Protein AF-A0A965ACN1-F1 (afdb_monomer)

Sequence (81 aa):
MHYSHTHLLLNSKPVALASVLLGNIDPTGDFEKATLDFIHRWLNNQQAFILQTSGSTGTPKKIEVQRTQLVASATATLKAL

pLDDT: mean 90.81, std 9.1, range [60.94, 98.38]

Mean predicted aligned error: 4.85 Å

Foldseek 3Di:
DDDPDQWDADPNDTDGLVCLCVVVDDDPDPVSVVVSVVSNCVVVVPFKDWDWDDDPPDDIDTDIDTPVRVVVVVVVVVVVD

Radius of gyration: 14.43 Å; Cα contacts (8 Å, |Δi|>4): 66; chains: 1; bounding box: 35×35×30 Å

Structure (mmCIF, N/CA/C/O backbone):
data_AF-A0A965ACN1-F1
#
_entry.id   AF-A0A965ACN1-F1
#
loop_
_atom_site.group_PDB
_atom_site.id
_atom_site.type_symbol
_atom_site.label_atom_id
_atom_site.label_alt_id
_atom_site.label_comp_id
_atom_site.label_asym_id
_atom_site.label_entity_id
_atom_site.label_seq_id
_atom_site.pdbx_PDB_ins_code
_atom_site.Cartn_x
_atom_site.Cartn_y
_atom_site.Cartn_z
_atom_site.occupancy
_atom_site.B_iso_or_equiv
_atom_site.auth_seq_id
_atom_site.auth_comp_id
_atom_site.auth_asym_id
_atom_site.auth_atom_id
_atom_site.pdbx_PDB_model_num
ATOM 1 N N . MET A 1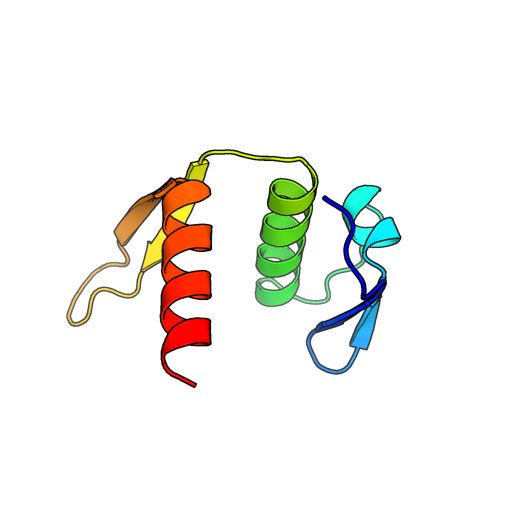 1 ? -6.177 -15.127 -3.603 1.00 60.94 1 MET A N 1
ATOM 2 C CA . MET A 1 1 ? -6.955 -14.089 -4.317 1.00 60.94 1 MET A CA 1
ATOM 3 C C . MET A 1 1 ? -6.576 -14.170 -5.784 1.00 60.94 1 MET A C 1
ATOM 5 O O . MET A 1 1 ? -5.386 -14.134 -6.063 1.00 60.94 1 MET A O 1
ATOM 9 N N . HIS A 1 2 ? -7.540 -14.332 -6.691 1.00 72.50 2 HIS A N 1
ATOM 10 C CA . HIS A 1 2 ? -7.284 -14.218 -8.130 1.00 72.50 2 HIS A CA 1
ATOM 11 C C . HIS A 1 2 ? -7.545 -12.771 -8.545 1.00 72.50 2 HIS A C 1
ATOM 13 O O . HIS A 1 2 ? -8.647 -12.267 -8.342 1.00 72.50 2 HIS A O 1
ATOM 19 N N . TYR A 1 3 ? -6.523 -12.098 -9.067 1.00 80.31 3 TYR A N 1
ATOM 20 C CA . TYR A 1 3 ? -6.654 -10.748 -9.605 1.00 80.31 3 TYR A CA 1
ATOM 21 C C . TYR A 1 3 ? -6.883 -10.845 -11.111 1.00 80.31 3 TYR A C 1
ATOM 23 O O . TYR A 1 3 ? -6.084 -11.459 -11.814 1.00 80.31 3 TYR A O 1
ATOM 31 N N . SER A 1 4 ? -7.962 -10.238 -11.608 1.00 85.25 4 SER A N 1
ATOM 32 C CA . SER A 1 4 ? -8.290 -10.244 -13.043 1.00 85.25 4 SER A CA 1
ATOM 33 C C . SER A 1 4 ? -7.305 -9.428 -13.887 1.00 85.25 4 SER A C 1
ATOM 35 O O . SER A 1 4 ? -7.222 -9.624 -15.094 1.00 85.25 4 SER A O 1
ATOM 37 N N . HIS A 1 5 ? -6.547 -8.529 -13.256 1.00 88.75 5 HIS A N 1
ATOM 38 C CA . HIS A 1 5 ? -5.528 -7.707 -13.899 1.00 88.75 5 HIS A CA 1
ATOM 39 C C . HIS A 1 5 ? -4.142 -8.154 -13.441 1.00 88.75 5 HIS A C 1
ATOM 41 O O . HIS A 1 5 ? -3.925 -8.393 -12.255 1.00 88.75 5 HIS A O 1
ATOM 47 N N . THR A 1 6 ? -3.202 -8.242 -14.380 1.00 93.69 6 THR A N 1
ATOM 48 C CA . THR A 1 6 ? -1.813 -8.667 -14.130 1.00 93.69 6 THR A CA 1
ATOM 49 C C . THR A 1 6 ? -0.843 -7.496 -13.971 1.00 93.69 6 THR A C 1
ATOM 51 O O . THR A 1 6 ? 0.300 -7.706 -13.564 1.00 93.69 6 THR A O 1
ATOM 54 N N . HIS A 1 7 ? -1.292 -6.274 -14.267 1.00 94.69 7 HIS A N 1
ATOM 55 C CA . HIS A 1 7 ? -0.490 -5.053 -14.246 1.00 94.69 7 HIS A CA 1
ATOM 56 C C . HIS A 1 7 ? -1.239 -3.917 -13.544 1.00 94.69 7 HIS A C 1
ATOM 58 O O . HIS A 1 7 ? -2.470 -3.873 -13.556 1.00 94.69 7 HIS A O 1
ATOM 64 N N . LEU A 1 8 ? -0.481 -2.979 -12.981 1.00 93.12 8 LEU A N 1
ATOM 65 C CA . LEU A 1 8 ? -0.952 -1.679 -12.506 1.00 93.12 8 LEU A CA 1
ATOM 66 C C . LEU A 1 8 ? -0.163 -0.563 -13.193 1.00 93.12 8 LEU A C 1
ATOM 68 O O . LEU A 1 8 ? 0.976 -0.774 -13.604 1.00 93.12 8 LEU A O 1
ATOM 72 N N . LEU A 1 9 ? -0.755 0.622 -13.309 1.00 94.25 9 LEU A N 1
ATOM 73 C CA . LEU A 1 9 ? -0.041 1.817 -13.752 1.00 94.25 9 LEU A CA 1
ATOM 74 C C . LEU A 1 9 ? 0.437 2.596 -12.527 1.00 94.25 9 LEU A C 1
ATOM 76 O O . LEU A 1 9 ? -0.366 2.941 -11.663 1.00 94.25 9 LEU A O 1
ATOM 80 N N . LEU A 1 10 ? 1.733 2.888 -12.467 1.00 94.50 10 LEU A N 1
ATOM 81 C CA . LEU A 1 10 ? 2.345 3.722 -11.437 1.00 94.50 10 LEU A CA 1
ATOM 82 C C . LEU A 1 10 ? 3.202 4.781 -12.126 1.00 94.50 10 LEU A C 1
ATOM 84 O O . LEU A 1 10 ? 4.111 4.436 -12.874 1.00 94.50 10 LEU A O 1
ATOM 88 N N . ASN A 1 11 ? 2.875 6.062 -11.931 1.00 93.62 11 ASN A N 1
ATOM 89 C CA . ASN A 1 11 ? 3.518 7.184 -12.634 1.00 93.62 11 ASN A CA 1
ATOM 90 C C . ASN A 1 11 ? 3.605 6.967 -14.157 1.00 93.62 11 ASN A C 1
ATOM 92 O O . ASN A 1 11 ? 4.659 7.126 -14.770 1.00 93.62 11 ASN A O 1
ATOM 96 N N . SER A 1 12 ? 2.486 6.549 -14.760 1.00 92.12 12 SER A N 1
ATOM 97 C CA . SER A 1 12 ? 2.362 6.224 -16.191 1.00 92.12 12 SER A CA 1
ATOM 98 C C . SER A 1 12 ? 3.217 5.047 -16.682 1.00 92.12 12 SER A C 1
ATOM 100 O O . SER A 1 12 ? 3.224 4.761 -17.878 1.00 92.12 12 SER A O 1
ATOM 102 N N . LYS A 1 13 ? 3.896 4.323 -15.785 1.00 91.00 13 LYS A N 1
ATOM 103 C CA . LYS A 1 13 ? 4.654 3.110 -16.106 1.00 91.00 13 LYS A CA 1
ATOM 104 C C . LYS A 1 13 ? 3.823 1.868 -15.774 1.00 91.00 13 LYS A C 1
ATOM 106 O O . LYS A 1 13 ? 3.295 1.778 -14.661 1.00 91.00 13 LYS A O 1
ATOM 111 N N . PRO A 1 14 ? 3.699 0.896 -16.692 1.00 93.94 14 PRO A N 1
ATOM 112 C CA . PRO A 1 14 ? 3.113 -0.394 -16.362 1.00 93.94 14 PRO A CA 1
ATOM 113 C C . PRO A 1 14 ? 4.055 -1.188 -15.448 1.00 93.94 14 PRO A C 1
ATOM 115 O O . PRO A 1 14 ? 5.227 -1.379 -15.760 1.00 93.94 14 PRO A O 1
ATOM 118 N N . VAL A 1 15 ? 3.525 -1.679 -14.330 1.00 94.81 15 VAL A N 1
ATOM 119 C CA . VAL A 1 15 ? 4.226 -2.533 -13.366 1.00 94.81 15 VAL A CA 1
ATOM 120 C C . VAL A 1 15 ? 3.472 -3.854 -13.244 1.00 94.81 15 VAL A C 1
ATOM 122 O O . VAL A 1 15 ? 2.286 -3.876 -12.909 1.00 94.81 15 VAL A O 1
ATOM 125 N N . ALA A 1 16 ? 4.148 -4.969 -13.521 1.00 95.06 16 ALA A N 1
ATOM 126 C CA . ALA A 1 16 ? 3.564 -6.302 -13.410 1.00 95.06 16 ALA A CA 1
ATOM 127 C C . ALA A 1 16 ? 3.437 -6.733 -11.940 1.00 95.06 16 ALA A C 1
ATOM 129 O O . ALA A 1 16 ? 4.399 -6.644 -11.177 1.00 95.06 16 ALA A O 1
ATOM 130 N N . LEU A 1 17 ? 2.282 -7.285 -11.549 1.00 94.25 17 LEU A N 1
ATOM 131 C CA . LEU A 1 17 ? 2.058 -7.792 -10.187 1.00 94.25 17 LEU A CA 1
ATOM 132 C C . LEU A 1 17 ? 3.033 -8.914 -9.813 1.00 94.25 17 LEU A C 1
ATOM 134 O O . LEU A 1 17 ? 3.432 -9.012 -8.656 1.00 94.25 17 LEU A O 1
ATOM 138 N N . ALA A 1 18 ? 3.440 -9.732 -10.788 1.00 94.12 18 ALA A N 1
ATOM 139 C CA . ALA A 1 18 ? 4.439 -10.778 -10.587 1.00 94.12 18 ALA A CA 1
ATOM 140 C C . ALA A 1 18 ? 5.803 -10.196 -10.179 1.00 94.12 18 ALA A C 1
ATOM 142 O O . ALA A 1 18 ? 6.421 -10.695 -9.245 1.00 94.12 18 ALA A O 1
ATOM 143 N N . SER A 1 19 ? 6.240 -9.106 -10.817 1.00 94.31 19 SER A N 1
ATOM 144 C CA . SER A 1 19 ? 7.490 -8.427 -10.459 1.00 94.31 19 SER A CA 1
ATOM 145 C C . SER A 1 19 ? 7.427 -7.843 -9.051 1.00 94.31 19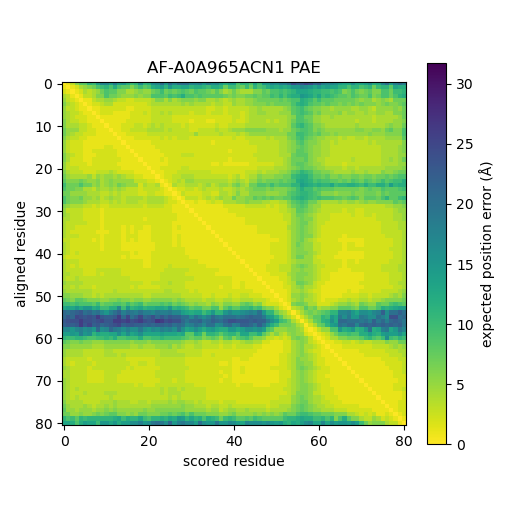 SER A C 1
ATOM 147 O O . SER A 1 19 ? 8.382 -7.984 -8.292 1.00 94.31 19 SER A O 1
ATOM 149 N N . VAL A 1 20 ? 6.280 -7.262 -8.670 1.00 95.06 20 VAL A N 1
ATOM 150 C CA . VAL A 1 20 ? 6.063 -6.771 -7.301 1.00 95.06 20 VAL A CA 1
ATOM 151 C C . VAL A 1 20 ? 6.140 -7.915 -6.296 1.00 95.06 20 VAL A C 1
ATOM 153 O O . VAL A 1 20 ? 6.859 -7.786 -5.317 1.00 95.06 20 VAL A O 1
ATOM 156 N N . LEU A 1 21 ? 5.454 -9.035 -6.550 1.00 92.81 21 LEU A N 1
ATOM 157 C CA . LEU A 1 21 ? 5.462 -10.235 -5.700 1.00 92.81 21 LEU A CA 1
ATOM 158 C C . LEU A 1 21 ? 6.856 -10.829 -5.496 1.00 92.81 21 LEU A C 1
ATOM 160 O O . LEU A 1 21 ? 7.175 -11.257 -4.393 1.00 92.81 21 LEU A O 1
ATOM 164 N N . LEU A 1 22 ? 7.665 -10.862 -6.554 1.00 92.75 22 LEU A N 1
ATOM 165 C CA . LEU A 1 22 ? 9.034 -11.372 -6.505 1.00 92.75 22 LEU A CA 1
ATOM 166 C C . LEU A 1 22 ? 10.023 -10.375 -5.877 1.00 92.75 22 LEU A C 1
ATOM 168 O O . LEU A 1 22 ? 11.182 -10.724 -5.689 1.00 92.75 22 LEU A O 1
ATOM 172 N N . GLY A 1 23 ? 9.595 -9.142 -5.579 1.00 88.44 23 GLY A N 1
ATOM 173 C CA . GLY A 1 23 ? 10.472 -8.068 -5.102 1.00 88.44 23 GLY A CA 1
ATOM 174 C C . GLY A 1 23 ? 11.387 -7.477 -6.183 1.00 88.44 23 GLY A C 1
ATOM 175 O O . GLY A 1 23 ? 12.253 -6.663 -5.875 1.00 88.44 23 GLY A O 1
ATOM 176 N N . ASN A 1 24 ? 11.182 -7.840 -7.451 1.00 91.75 24 ASN A N 1
ATOM 177 C CA . ASN A 1 24 ? 11.992 -7.412 -8.591 1.00 91.75 24 ASN A CA 1
ATOM 178 C C . ASN A 1 24 ? 11.441 -6.106 -9.177 1.00 91.75 24 ASN A C 1
ATOM 180 O O . ASN A 1 24 ? 10.890 -6.081 -10.279 1.00 91.75 24 ASN A O 1
ATOM 184 N N . ILE A 1 25 ? 11.541 -5.026 -8.408 1.00 87.19 25 ILE A N 1
ATOM 185 C CA . ILE A 1 25 ? 11.035 -3.698 -8.768 1.00 87.19 25 ILE A CA 1
ATOM 186 C C . ILE A 1 25 ? 12.157 -2.662 -8.745 1.00 87.19 25 ILE A C 1
ATOM 188 O O . ILE A 1 25 ? 13.040 -2.724 -7.895 1.00 87.19 25 ILE A O 1
ATOM 192 N N . ASP A 1 26 ? 12.080 -1.684 -9.647 1.00 89.44 26 ASP A N 1
ATOM 193 C CA . ASP A 1 26 ? 13.015 -0.557 -9.717 1.00 89.44 26 ASP A CA 1
ATOM 194 C C . ASP A 1 26 ? 12.259 0.771 -9.508 1.00 89.44 26 ASP A C 1
ATOM 196 O O . ASP A 1 26 ? 11.814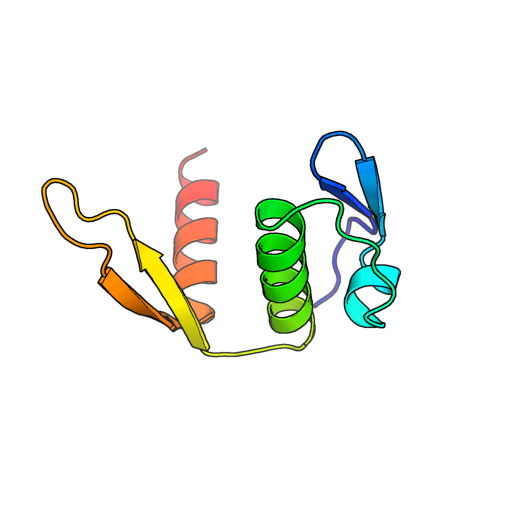 1.403 -10.473 1.00 89.44 26 ASP A O 1
ATOM 200 N N . PRO A 1 27 ? 11.975 1.148 -8.245 1.00 92.75 27 PRO A N 1
ATOM 201 C CA . PRO A 1 27 ? 11.272 2.384 -7.934 1.00 92.75 27 PRO A CA 1
ATOM 202 C C . PRO A 1 27 ? 12.166 3.600 -8.191 1.00 92.75 27 PRO A C 1
ATOM 204 O O . PRO A 1 27 ? 13.284 3.695 -7.694 1.00 92.75 27 PRO A O 1
ATOM 207 N N . THR A 1 28 ? 11.619 4.595 -8.879 1.00 91.81 28 THR A N 1
ATOM 208 C CA . THR A 1 28 ? 12.327 5.831 -9.245 1.00 91.81 28 THR A CA 1
ATOM 209 C C . THR A 1 28 ? 12.216 6.958 -8.210 1.00 91.81 28 THR A C 1
ATOM 211 O O . THR A 1 28 ? 12.798 8.023 -8.397 1.00 91.81 28 THR A O 1
ATOM 214 N N . GLY A 1 29 ? 11.510 6.735 -7.095 1.00 93.44 29 GLY A N 1
ATOM 215 C CA . GLY A 1 29 ? 11.415 7.689 -5.986 1.00 93.44 29 GLY A CA 1
ATOM 216 C C . GLY A 1 29 ? 10.677 7.145 -4.759 1.00 93.44 29 GLY A C 1
ATOM 217 O O . GLY A 1 29 ? 10.101 6.055 -4.798 1.00 93.44 29 GLY A O 1
ATOM 218 N N . ASP A 1 30 ? 10.663 7.924 -3.672 1.00 93.12 30 ASP A N 1
ATOM 219 C CA . ASP A 1 30 ? 10.104 7.512 -2.371 1.00 93.12 30 ASP A CA 1
ATOM 220 C C . ASP A 1 30 ? 8.624 7.128 -2.445 1.00 93.12 30 ASP A C 1
ATOM 222 O O . ASP A 1 30 ? 8.194 6.162 -1.813 1.00 93.12 30 ASP A O 1
ATOM 226 N N . PHE A 1 31 ? 7.850 7.847 -3.262 1.00 92.50 31 PHE A N 1
ATOM 227 C CA . PHE A 1 31 ? 6.443 7.533 -3.490 1.00 92.50 31 PHE A CA 1
ATOM 228 C C . PHE A 1 31 ? 6.260 6.159 -4.146 1.00 92.50 31 PHE A C 1
ATOM 230 O O . PHE A 1 31 ? 5.450 5.358 -3.676 1.00 92.50 31 PHE A O 1
ATOM 237 N N . GLU A 1 32 ? 7.023 5.856 -5.203 1.00 95.50 32 GLU A N 1
ATOM 238 C CA . GLU A 1 32 ? 6.934 4.555 -5.875 1.00 95.50 32 GLU A CA 1
ATOM 239 C C . GLU A 1 32 ? 7.388 3.438 -4.943 1.00 95.50 32 GLU A C 1
ATOM 241 O O . GLU A 1 32 ? 6.710 2.421 -4.829 1.00 95.50 32 GLU A O 1
ATOM 246 N N . LYS A 1 33 ? 8.485 3.657 -4.213 1.00 94.81 33 LYS A N 1
ATOM 247 C CA . LYS A 1 33 ? 9.003 2.702 -3.234 1.00 94.81 33 LYS A CA 1
ATOM 248 C C . LYS A 1 33 ? 7.961 2.374 -2.165 1.00 94.81 33 LYS A C 1
ATOM 250 O O . LYS A 1 33 ? 7.675 1.201 -1.943 1.00 94.81 33 LYS A O 1
ATOM 255 N N . ALA A 1 34 ? 7.366 3.388 -1.534 1.00 93.88 34 ALA A N 1
ATOM 256 C CA . ALA A 1 34 ? 6.343 3.193 -0.509 1.00 93.88 34 ALA A CA 1
ATOM 257 C C . ALA A 1 34 ? 5.086 2.505 -1.069 1.00 93.88 34 ALA A C 1
ATOM 259 O O . ALA A 1 34 ? 4.520 1.620 -0.424 1.00 93.88 34 ALA A O 1
ATOM 260 N N . THR A 1 35 ? 4.672 2.873 -2.283 1.00 95.25 35 THR A N 1
ATOM 261 C CA . THR A 1 35 ? 3.506 2.286 -2.957 1.00 95.25 35 THR A CA 1
ATOM 262 C C . THR A 1 35 ? 3.728 0.811 -3.283 1.00 95.25 35 THR A C 1
ATOM 264 O O . THR A 1 35 ? 2.893 -0.032 -2.955 1.00 95.25 35 THR A O 1
ATOM 267 N N . LEU A 1 36 ? 4.861 0.474 -3.898 1.00 96.06 36 LEU A N 1
ATOM 268 C CA . LEU A 1 36 ? 5.177 -0.897 -4.287 1.00 96.06 36 LEU A CA 1
ATOM 269 C C . LEU A 1 36 ? 5.435 -1.792 -3.072 1.00 96.06 36 LEU A C 1
ATOM 271 O O . LEU A 1 36 ? 5.006 -2.942 -3.075 1.00 96.06 36 LEU A O 1
ATOM 275 N N . ASP A 1 37 ? 6.041 -1.264 -2.007 1.00 95.44 37 ASP A N 1
ATOM 276 C CA . ASP A 1 37 ? 6.191 -1.975 -0.735 1.00 95.44 37 ASP A CA 1
ATOM 277 C C . ASP A 1 37 ? 4.832 -2.266 -0.071 1.00 95.44 37 ASP A C 1
ATOM 279 O O . ASP A 1 37 ? 4.592 -3.372 0.424 1.00 95.44 37 ASP A O 1
ATOM 283 N N . PHE A 1 38 ? 3.894 -1.312 -0.101 1.00 96.19 38 PHE A N 1
ATOM 284 C CA . PHE A 1 38 ? 2.522 -1.560 0.347 1.00 96.19 38 PHE A CA 1
ATOM 285 C C . PHE A 1 38 ? 1.856 -2.673 -0.476 1.00 96.19 38 PHE A C 1
ATOM 287 O O . PHE A 1 38 ? 1.286 -3.603 0.099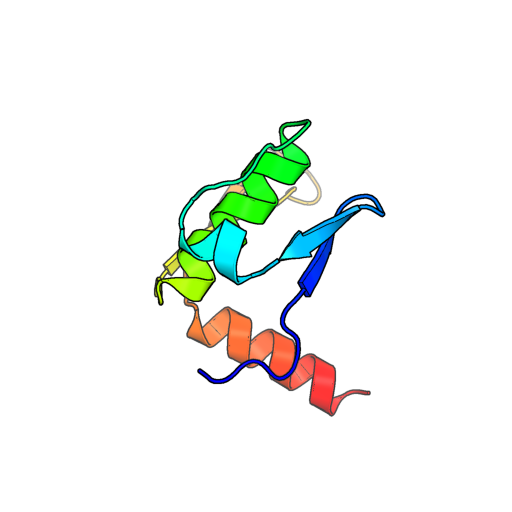 1.00 96.19 38 PHE A O 1
ATOM 294 N N . ILE A 1 39 ? 1.961 -2.619 -1.809 1.00 95.62 39 ILE A N 1
ATOM 295 C CA . ILE A 1 39 ? 1.372 -3.622 -2.705 1.00 95.62 39 ILE A CA 1
ATOM 296 C C . ILE A 1 39 ? 2.015 -4.995 -2.481 1.00 95.62 39 ILE A C 1
ATOM 298 O O . ILE A 1 39 ? 1.295 -5.978 -2.344 1.00 95.62 39 ILE A O 1
ATOM 302 N N . HIS A 1 40 ? 3.341 -5.088 -2.374 1.00 95.69 40 HIS A N 1
ATOM 303 C CA . HIS A 1 40 ? 4.040 -6.341 -2.086 1.00 95.69 40 HIS A CA 1
ATOM 304 C C . HIS A 1 40 ? 3.540 -6.973 -0.781 1.00 95.69 40 HIS A C 1
ATOM 306 O O . HIS A 1 40 ? 3.171 -8.150 -0.763 1.00 95.69 40 HIS A O 1
ATOM 312 N N . ARG A 1 41 ? 3.436 -6.190 0.302 1.00 96.44 41 ARG A N 1
ATOM 313 C CA . ARG A 1 41 ? 2.891 -6.664 1.585 1.00 96.44 41 ARG A CA 1
ATOM 314 C C . ARG A 1 41 ? 1.421 -7.070 1.472 1.00 96.44 41 ARG A C 1
ATOM 316 O O . ARG A 1 41 ? 1.007 -8.081 2.039 1.00 96.44 41 ARG A O 1
ATOM 323 N N . TRP A 1 42 ? 0.628 -6.331 0.699 1.00 96.19 42 TRP A N 1
ATOM 324 C CA . TRP A 1 42 ? -0.764 -6.677 0.426 1.00 96.19 42 TRP A CA 1
ATOM 325 C C . TRP A 1 42 ? -0.904 -8.005 -0.326 1.00 96.19 42 TRP A C 1
ATOM 327 O O . TRP A 1 42 ? -1.758 -8.820 0.036 1.00 96.19 42 TRP A O 1
ATOM 337 N N . LEU A 1 43 ? -0.092 -8.227 -1.360 1.00 93.94 43 LEU A N 1
ATOM 338 C CA . LEU A 1 43 ? -0.107 -9.448 -2.164 1.00 93.94 43 LEU A CA 1
ATOM 339 C C . LEU A 1 43 ? 0.397 -10.659 -1.360 1.00 93.94 43 LEU A C 1
ATOM 341 O O . LEU A 1 43 ? -0.149 -11.747 -1.517 1.00 93.94 43 LEU A O 1
ATOM 345 N N . ASN A 1 44 ? 1.318 -10.445 -0.416 1.00 94.62 44 ASN A N 1
ATOM 346 C CA . ASN A 1 44 ? 1.779 -11.439 0.564 1.00 94.62 44 ASN A CA 1
ATOM 347 C C . ASN A 1 44 ? 0.855 -11.591 1.791 1.00 94.62 44 ASN A C 1
ATOM 349 O O . ASN A 1 44 ? 1.266 -12.076 2.841 1.00 94.62 44 ASN A O 1
ATOM 353 N N . ASN A 1 45 ? -0.417 -11.200 1.666 1.00 95.38 45 ASN A N 1
ATOM 354 C CA . ASN A 1 45 ? -1.459 -11.430 2.669 1.00 95.38 45 ASN A CA 1
ATOM 355 C C . ASN A 1 45 ? -1.175 -10.820 4.061 1.00 95.38 45 ASN A C 1
ATOM 357 O O . ASN A 1 45 ? -1.628 -11.351 5.079 1.00 95.38 45 ASN A O 1
ATOM 361 N N . GLN A 1 46 ? -0.473 -9.685 4.126 1.00 97.56 46 GLN A N 1
ATOM 362 C CA . GLN A 1 46 ? -0.308 -8.952 5.379 1.00 97.56 46 GLN A CA 1
ATOM 363 C C . GLN A 1 46 ? -1.672 -8.496 5.931 1.00 97.56 46 GLN A C 1
ATOM 365 O O . GLN A 1 46 ? -2.530 -8.010 5.185 1.00 97.56 46 GLN A O 1
ATOM 370 N N . GLN A 1 47 ? -1.867 -8.673 7.242 1.00 98.12 47 GLN A N 1
ATOM 371 C CA . GLN A 1 47 ? -3.150 -8.439 7.918 1.00 98.12 47 GLN A CA 1
ATOM 372 C C . GLN A 1 47 ? -3.276 -7.054 8.560 1.00 98.12 47 GLN A C 1
ATOM 374 O O . GLN A 1 47 ? -4.397 -6.576 8.708 1.00 98.12 47 GLN A O 1
ATOM 379 N N . ALA A 1 48 ? -2.163 -6.403 8.899 1.00 98.00 48 ALA A N 1
ATOM 380 C CA . ALA A 1 48 ? -2.132 -5.085 9.531 1.00 98.00 48 ALA A CA 1
ATOM 381 C C . ALA A 1 48 ? -1.137 -4.167 8.812 1.00 98.00 48 ALA A C 1
ATOM 383 O O . ALA A 1 48 ? -0.110 -4.620 8.304 1.00 98.00 48 ALA A O 1
ATOM 384 N N . PHE A 1 49 ? -1.442 -2.875 8.746 1.00 97.56 49 PHE A N 1
ATOM 385 C CA . PHE A 1 49 ? -0.616 -1.869 8.083 1.00 97.56 49 PHE A CA 1
ATOM 386 C C . PHE A 1 49 ? -0.487 -0.637 8.967 1.00 97.56 49 PHE A C 1
ATOM 388 O O . PHE A 1 49 ? -1.478 -0.153 9.506 1.00 97.56 49 PHE A O 1
ATOM 395 N N . ILE A 1 50 ? 0.726 -0.091 9.056 1.00 95.69 50 ILE A N 1
ATOM 396 C CA . ILE A 1 50 ? 0.951 1.224 9.653 1.00 95.69 50 ILE A CA 1
ATOM 397 C C . ILE A 1 50 ? 0.917 2.261 8.537 1.00 95.69 50 ILE A C 1
ATOM 399 O O . ILE A 1 50 ? 1.787 2.260 7.665 1.00 95.69 50 ILE A O 1
ATOM 403 N N . LEU A 1 51 ? -0.084 3.134 8.565 1.00 92.50 51 LEU A N 1
ATOM 404 C CA . LEU A 1 51 ? -0.264 4.210 7.597 1.00 92.50 51 LEU A CA 1
ATOM 405 C C . LEU A 1 51 ? -0.009 5.562 8.259 1.00 92.50 51 LEU A C 1
ATOM 407 O O . LEU A 1 51 ? -0.285 5.752 9.444 1.00 92.50 51 LEU A O 1
ATOM 411 N N . GLN A 1 52 ? 0.515 6.507 7.485 1.00 89.62 52 GLN A N 1
ATOM 412 C CA . GLN A 1 52 ? 0.715 7.881 7.926 1.00 89.62 52 GLN A CA 1
ATOM 413 C C . GLN A 1 52 ? -0.420 8.752 7.396 1.00 89.62 52 GLN A C 1
ATOM 415 O O . GLN A 1 52 ? -0.683 8.764 6.196 1.00 89.62 52 GLN A O 1
ATOM 420 N N . THR A 1 53 ? -1.076 9.495 8.282 1.00 86.06 53 THR A N 1
ATOM 421 C CA . THR A 1 53 ? -2.099 10.471 7.909 1.00 86.06 53 THR A CA 1
ATOM 422 C C . THR A 1 53 ? -1.586 11.883 8.154 1.00 86.06 53 THR A C 1
ATOM 424 O O . THR A 1 53 ? -0.969 12.179 9.183 1.00 86.06 53 THR A O 1
ATOM 427 N N . SER A 1 54 ? -1.830 12.772 7.192 1.00 75.44 54 SER A N 1
ATOM 428 C CA . SER A 1 54 ? -1.706 14.212 7.392 1.00 75.44 54 SER A CA 1
ATOM 429 C C . SER A 1 54 ? -2.860 14.636 8.295 1.00 75.44 54 SER A C 1
ATOM 431 O O . SER A 1 54 ? -3.991 14.787 7.832 1.00 75.44 54 SER A O 1
ATOM 433 N N . GLY A 1 55 ? -2.618 14.739 9.603 1.00 65.25 55 GLY A N 1
ATOM 434 C CA . GLY A 1 55 ? -3.601 15.326 10.508 1.00 65.25 55 GLY A CA 1
ATOM 435 C C . GLY A 1 55 ? -3.964 16.719 9.997 1.00 65.25 55 GLY A C 1
ATOM 436 O O . GLY A 1 55 ? -3.075 17.481 9.628 1.00 65.25 55 GLY A O 1
ATOM 437 N N . SER A 1 56 ? -5.253 17.053 9.953 1.00 63.25 56 SER A N 1
ATOM 438 C CA . SER A 1 56 ? -5.762 18.279 9.319 1.00 63.25 56 S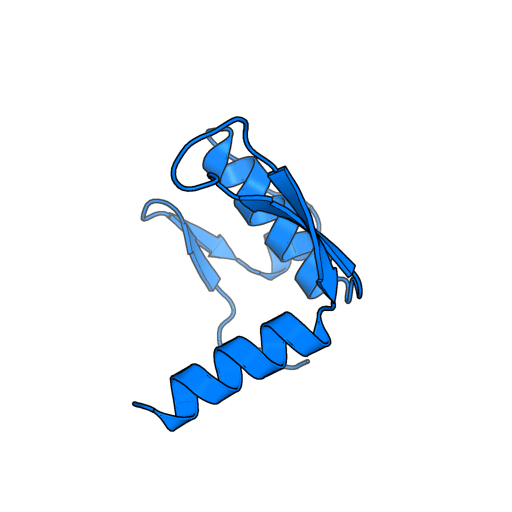ER A CA 1
ATOM 439 C C . SER A 1 56 ? -5.201 19.586 9.899 1.00 63.25 56 SER A C 1
ATOM 441 O O . SER A 1 56 ? -5.391 20.636 9.298 1.00 63.25 56 SER A O 1
ATOM 443 N N . THR A 1 57 ? -4.511 19.544 11.044 1.00 61.28 57 THR A N 1
ATOM 444 C CA . THR A 1 57 ? -3.949 20.717 11.735 1.00 61.28 57 THR A CA 1
ATOM 445 C C . THR A 1 57 ? -2.669 20.412 12.544 1.00 61.28 57 THR A C 1
ATOM 447 O O . THR A 1 57 ? -2.384 21.121 13.507 1.00 61.28 57 THR A O 1
ATOM 450 N N . GLY A 1 58 ? -1.893 19.358 12.237 1.00 65.75 58 GLY A N 1
ATOM 451 C CA . GLY A 1 58 ? -0.735 19.004 13.081 1.00 65.75 58 GLY A CA 1
ATOM 452 C C . GLY A 1 58 ? 0.214 17.926 12.549 1.00 65.75 58 GLY A C 1
ATOM 453 O O . GLY A 1 58 ? 0.113 17.493 11.403 1.00 65.75 58 GLY A O 1
ATOM 454 N N . THR A 1 59 ? 1.155 17.509 13.409 1.00 69.00 59 THR A N 1
ATOM 455 C CA . THR A 1 59 ? 2.198 16.510 13.119 1.00 69.00 59 THR A CA 1
ATOM 456 C C . THR A 1 59 ? 1.594 15.225 12.541 1.00 69.00 59 THR A C 1
ATOM 458 O O . THR A 1 59 ? 0.624 14.714 13.109 1.00 69.00 59 THR A O 1
ATOM 461 N N . PRO A 1 60 ? 2.155 14.673 11.446 1.00 79.12 60 PRO A N 1
ATOM 462 C CA . PRO A 1 60 ? 1.677 13.429 10.856 1.00 79.12 60 PRO A CA 1
ATOM 463 C C . PRO A 1 60 ? 1.520 12.315 11.894 1.00 79.12 60 PRO A C 1
ATOM 465 O O . PRO A 1 60 ? 2.434 12.053 12.680 1.00 79.12 60 PRO A O 1
ATOM 468 N N . LYS A 1 61 ? 0.363 11.644 11.892 1.00 84.06 61 LYS A N 1
ATOM 469 C CA . LYS A 1 61 ? 0.059 10.564 12.838 1.00 84.06 61 LYS A CA 1
ATOM 470 C C . LYS A 1 61 ? 0.200 9.213 12.151 1.00 84.06 61 LYS A C 1
ATOM 472 O O . LYS A 1 61 ? -0.287 9.018 11.040 1.00 84.06 61 LYS A O 1
ATOM 477 N N . LYS A 1 62 ? 0.837 8.263 12.838 1.00 91.19 62 LYS A N 1
ATOM 478 C CA . LYS A 1 62 ? 0.811 6.849 12.454 1.00 91.19 62 LYS A CA 1
ATOM 479 C C . LYS A 1 62 ? -0.451 6.202 13.015 1.00 91.19 62 LYS A C 1
ATOM 481 O O . LYS A 1 62 ? -0.739 6.345 14.203 1.00 91.19 62 LYS A O 1
ATOM 486 N N . ILE A 1 63 ? -1.189 5.506 12.163 1.00 93.81 63 ILE A N 1
ATOM 487 C CA . ILE A 1 63 ? -2.339 4.689 12.546 1.00 93.81 63 ILE A CA 1
ATOM 488 C C . ILE A 1 63 ? -2.108 3.254 12.095 1.00 93.81 63 ILE A C 1
ATOM 490 O O . ILE A 1 63 ? -1.535 3.019 11.033 1.00 93.81 63 ILE A O 1
ATOM 494 N N . GLU A 1 64 ? -2.558 2.305 12.903 1.00 96.75 64 GLU A N 1
A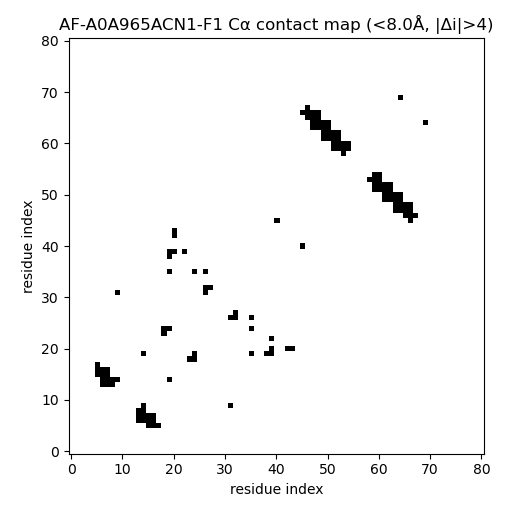TOM 495 C CA . GLU A 1 64 ? -2.635 0.905 12.508 1.00 96.75 64 GLU A CA 1
ATOM 496 C C . GLU A 1 64 ? -4.019 0.627 11.927 1.00 96.75 64 GLU A C 1
ATOM 498 O O . GLU A 1 64 ? -5.033 1.035 12.497 1.00 96.75 64 GLU A O 1
ATOM 503 N N . VAL A 1 65 ? -4.058 -0.031 10.772 1.00 97.31 65 VAL A N 1
ATOM 504 C CA . VAL A 1 65 ? -5.296 -0.439 10.107 1.00 97.31 65 VAL A CA 1
ATOM 505 C C . VAL A 1 65 ? -5.227 -1.905 9.716 1.00 97.31 65 VAL A C 1
ATOM 507 O O . VAL A 1 65 ? -4.216 -2.387 9.198 1.00 97.31 65 VAL A O 1
ATOM 510 N N . GLN A 1 66 ? -6.338 -2.607 9.901 1.00 98.38 66 GLN A N 1
ATOM 511 C CA . GLN A 1 66 ? -6.473 -3.993 9.488 1.00 98.38 66 GLN A CA 1
ATOM 512 C C . GLN A 1 66 ? -6.818 -4.079 8.003 1.00 98.38 66 GLN A C 1
ATOM 514 O O . GLN A 1 66 ? -7.596 -3.286 7.465 1.00 98.38 66 GLN A O 1
ATOM 519 N N . ARG A 1 67 ? -6.320 -5.122 7.340 1.00 97.88 67 ARG A N 1
ATOM 520 C CA . ARG A 1 67 ? -6.666 -5.468 5.957 1.00 97.88 67 ARG A CA 1
ATOM 521 C C . ARG A 1 67 ? -8.180 -5.530 5.765 1.00 97.88 67 ARG A C 1
ATOM 523 O O . ARG A 1 67 ? -8.692 -5.024 4.773 1.00 97.88 67 ARG A O 1
ATOM 530 N N . THR A 1 68 ? -8.902 -6.110 6.722 1.00 98.19 68 THR A N 1
ATOM 531 C CA . THR A 1 68 ? -10.368 -6.206 6.694 1.00 98.19 68 THR A CA 1
ATOM 532 C C . THR A 1 68 ? -11.043 -4.837 6.689 1.00 98.19 68 THR A C 1
ATOM 534 O O . THR A 1 68 ? -12.019 -4.659 5.968 1.00 98.19 68 THR A O 1
ATOM 537 N N . GLN A 1 69 ? -10.499 -3.851 7.410 1.00 98.25 69 GLN A N 1
ATOM 538 C CA . GLN A 1 69 ? -10.997 -2.472 7.389 1.00 98.25 69 GLN A CA 1
ATOM 539 C C . GLN A 1 69 ? -10.760 -1.819 6.021 1.00 98.25 69 GLN A C 1
ATOM 541 O O . GLN A 1 69 ? -11.661 -1.171 5.491 1.00 98.25 69 GLN A O 1
ATOM 546 N N . LEU A 1 70 ? -9.590 -2.042 5.411 1.00 97.25 70 LEU A N 1
ATOM 547 C CA . LEU A 1 70 ? -9.287 -1.551 4.061 1.00 97.25 70 LEU A CA 1
ATOM 548 C C . LEU A 1 70 ? -10.213 -2.173 3.001 1.00 97.25 70 LEU A C 1
ATOM 550 O O . LEU A 1 70 ? -10.764 -1.455 2.169 1.00 97.25 70 LEU A O 1
ATOM 554 N N . VAL A 1 71 ? -10.442 -3.491 3.061 1.00 97.25 71 VAL A N 1
ATOM 555 C CA . VAL A 1 71 ? -11.380 -4.193 2.165 1.00 97.25 71 VAL A CA 1
ATOM 556 C C . VAL A 1 71 ? -12.810 -3.691 2.360 1.00 97.25 71 VAL A C 1
ATOM 558 O O . VAL A 1 71 ? -13.501 -3.429 1.375 1.00 97.25 71 VAL A O 1
ATOM 561 N N . ALA A 1 72 ? -13.261 -3.539 3.610 1.00 97.81 72 ALA A N 1
ATOM 562 C CA . ALA A 1 72 ? -14.600 -3.045 3.918 1.00 97.81 72 ALA A CA 1
ATOM 563 C C . ALA A 1 72 ? -14.815 -1.627 3.371 1.00 97.81 72 ALA A C 1
ATOM 565 O O . ALA A 1 72 ? -15.840 -1.375 2.741 1.00 97.81 72 ALA A O 1
ATOM 566 N N . SER A 1 73 ? -13.827 -0.741 3.539 1.00 96.75 73 SER A N 1
ATOM 567 C CA . SER A 1 73 ? -13.843 0.620 2.993 1.00 96.75 73 SER A CA 1
ATOM 568 C C . SER A 1 73 ? -13.964 0.622 1.465 1.00 96.75 73 SER A C 1
ATOM 570 O O . SER A 1 73 ? -14.908 1.191 0.924 1.00 96.75 73 SER A O 1
ATOM 572 N N . ALA A 1 74 ? -13.089 -0.107 0.760 1.00 95.69 74 ALA A N 1
ATOM 573 C CA . ALA A 1 74 ? -13.138 -0.198 -0.702 1.00 95.69 74 ALA A CA 1
ATOM 574 C C . ALA A 1 74 ? -14.467 -0.787 -1.211 1.00 95.69 74 ALA A C 1
ATOM 576 O O . ALA A 1 74 ? -15.037 -0.303 -2.187 1.00 95.69 74 ALA A O 1
ATOM 577 N N . THR A 1 75 ? -14.993 -1.802 -0.519 1.00 96.31 75 THR A N 1
ATOM 578 C CA . THR A 1 75 ? -16.283 -2.424 -0.851 1.00 96.31 75 THR A CA 1
ATOM 579 C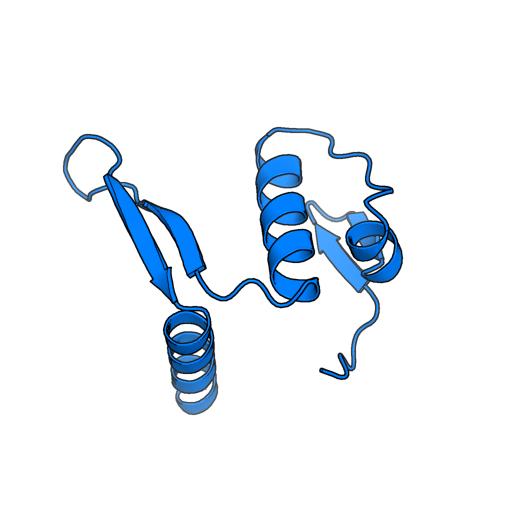 C . THR A 1 75 ? -17.449 -1.457 -0.639 1.00 96.31 75 THR A C 1
ATOM 581 O O . THR A 1 75 ? -18.383 -1.451 -1.435 1.00 96.31 75 THR A O 1
ATOM 584 N N . ALA A 1 76 ? -17.416 -0.641 0.418 1.00 96.94 76 ALA A N 1
ATOM 585 C CA . ALA A 1 76 ? -18.432 0.377 0.662 1.00 96.94 76 ALA A CA 1
ATOM 586 C C . ALA A 1 76 ? -18.431 1.445 -0.441 1.00 96.94 76 ALA A C 1
ATOM 588 O O . ALA A 1 76 ? -19.500 1.785 -0.938 1.00 96.94 76 ALA A O 1
ATOM 589 N N . THR A 1 77 ? -17.252 1.896 -0.884 1.00 96.06 77 THR A N 1
A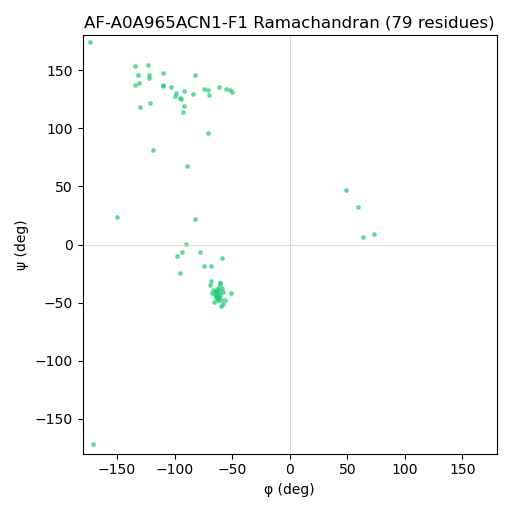TOM 590 C CA . THR A 1 77 ? -17.128 2.827 -2.017 1.00 96.06 77 THR A CA 1
ATOM 591 C C . THR A 1 77 ? -17.683 2.227 -3.307 1.00 96.06 77 THR A C 1
ATOM 593 O O . THR A 1 77 ? -18.449 2.891 -3.992 1.00 96.06 77 THR A O 1
ATOM 596 N N . LEU A 1 78 ? -17.368 0.963 -3.618 1.00 93.69 78 LEU A N 1
ATOM 597 C CA . LEU A 1 78 ? -17.914 0.278 -4.799 1.00 93.69 78 LEU A CA 1
ATOM 598 C C . LEU A 1 78 ? -19.443 0.173 -4.781 1.00 93.69 78 LEU A C 1
ATOM 600 O O . LEU A 1 78 ? -20.054 0.205 -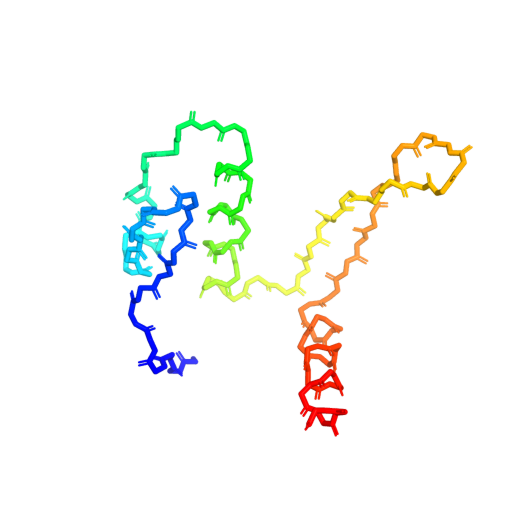5.836 1.00 93.69 78 LEU A O 1
ATOM 604 N N . LYS A 1 79 ? -20.062 0.038 -3.602 1.00 92.81 79 LYS A N 1
ATOM 605 C CA . LYS A 1 79 ? -21.528 -0.003 -3.462 1.00 92.81 79 LYS A CA 1
ATOM 606 C C . LYS A 1 79 ? -22.199 1.361 -3.644 1.00 92.81 79 LYS A C 1
ATOM 608 O O . LYS A 1 79 ? -23.414 1.401 -3.800 1.00 92.81 79 LYS A O 1
ATOM 613 N N . ALA A 1 80 ? -21.444 2.451 -3.531 1.00 90.31 80 ALA A N 1
ATOM 614 C CA . ALA A 1 80 ? -21.952 3.815 -3.643 1.00 90.31 80 ALA A CA 1
ATOM 615 C C . ALA A 1 80 ? -21.832 4.396 -5.067 1.00 90.31 80 ALA A C 1
ATOM 617 O O . ALA A 1 80 ? -22.310 5.507 -5.293 1.00 90.31 80 ALA A O 1
ATOM 618 N N . LEU A 1 81 ? -21.181 3.672 -5.986 1.00 77.50 81 LEU A N 1
ATOM 619 C CA . LEU A 1 81 ? -21.007 4.003 -7.406 1.00 77.50 81 LEU A CA 1
ATOM 620 C C . LEU A 1 81 ? -21.985 3.196 -8.267 1.00 77.50 81 LEU A C 1
ATOM 622 O O . LEU A 1 81 ? -22.405 3.742 -9.309 1.00 77.50 81 LEU A O 1
#

Secondary structure (DSSP, 8-state):
---S-SEEEETTEEEEHHHHHTT----SSHHHHHHHHHHHHHHTT--EEEEEE--TTSSPEEEEEEHHHHHHHHHHHHHT-

Nearest PDB structures (foldseek):
  4gs5-assembly1_A  TM=8.053E-01  e=1.881E-03  Dyadobacter fermentans DSM 18053
  4zbp-assembly2_C-2  TM=3.747E-01  e=4.632E-01  Arabidopsis thaliana
  5fsr-assembly2_B  TM=3.313E-01  e=1.835E+00  Escherichia coli K-12
  1j0r-assembly2_B  TM=2.353E-01  e=2.547E+00  Bacillus subtilis
  2dpd-assembly1_B  TM=2.205E-01  e=3.310E+00  Bacillus subtilis

Solvent-accessible surface area (backbone atoms only — not comparable to full-atom values): 5054 Å² total; per-residue (Å²): 136,90,69,96,62,66,60,47,77,56,96,90,38,82,44,48,52,66,34,41,68,71,65,66,68,86,62,91,45,71,67,49,43,54,50,49,52,52,50,29,42,52,75,69,66,51,57,68,45,82,45,78,41,80,45,97,86,56,77,70,41,81,42,81,43,43,44,66,56,54,51,50,51,54,51,53,54,62,74,74,109